Protein AF-A0AA38FGD0-F1 (afdb_monomer)

Secondary structure (DSSP, 8-state):
-------S---------S--------S-HHHHHHHHHHIIIIIHHHHHHS-----TTEEEEEEEEEETT---SS-------TT--EEEEEEEEE-TTT--STTHHHHHHHHHHGGGGGGS-GGG---S-HHHHHHHHHHHHHHHHH--

Organism: Taxus chinensis (NCBI:txid29808)

Mean predicted aligned error: 13.8 Å

Nearest PDB structures (foldseek):
  4lzk-assembly1_C  TM=4.973E-01  e=3.719E+00  Burkholderia cenocepacia J2315

pLDDT: mean 74.23, std 17.52, range [28.42, 95.19]

Sequence (148 aa):
ERCSGVDKSKETYAQMPCLHFFLEMSDDSHENEDIVDILVNVICPKLMETTAKGDDRIHSVTVAWIPLDSASWVPLQNDLHESADGEITIEAVVEKSEVKQCGDAWKIIHEACVPFMGSLNTNRCIPYSINEIYKYFGISAAYYLLLQ

Foldseek 3Di:
DDDDDDDPDDPDCPPDPPDDDDDDDDPDPVVRVVVVCCCVVPVVVVVVVDPPDADPQWPDKDKAK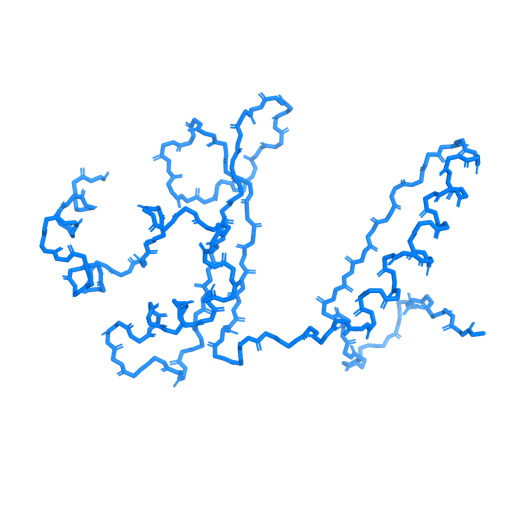AFPPPPDPDGDDDDPDPPGDTDIDIDTHTDPVQCPDQQSRVVSVVVRCVVPVVVDPPVPDDDPDLVNCCVPVNDVRSVVVVVD

Structure (mmCIF, N/CA/C/O backbone):
data_AF-A0AA38FGD0-F1
#
_entry.id   AF-A0AA38FGD0-F1
#
loop_
_atom_site.group_PDB
_atom_site.id
_atom_site.type_symbol
_atom_site.label_atom_id
_atom_site.label_alt_id
_atom_site.label_comp_id
_atom_site.label_asym_id
_atom_site.label_entity_id
_atom_site.label_seq_id
_atom_site.pdbx_PDB_ins_code
_atom_site.Cartn_x
_atom_site.Cartn_y
_atom_site.Cartn_z
_atom_site.occupancy
_atom_site.B_iso_or_equiv
_atom_site.auth_seq_id
_atom_site.auth_comp_id
_atom_site.auth_asym_id
_atom_site.auth_atom_id
_atom_site.pdbx_PDB_model_num
ATOM 1 N N . GLU A 1 1 ? -1.453 0.168 -37.642 1.00 32.75 1 GLU A N 1
ATOM 2 C CA . GLU A 1 1 ? -2.000 0.350 -36.280 1.00 32.75 1 GLU A CA 1
ATOM 3 C C . GLU A 1 1 ? -1.914 1.830 -35.918 1.00 32.75 1 GLU A C 1
ATOM 5 O O . GLU A 1 1 ? -0.994 2.493 -36.381 1.00 32.75 1 GLU A O 1
ATOM 10 N N . ARG A 1 2 ? -2.938 2.408 -35.277 1.00 28.42 2 ARG A N 1
ATOM 11 C CA . ARG A 1 2 ? -3.097 3.870 -35.143 1.00 28.42 2 ARG A CA 1
ATOM 12 C C . ARG A 1 2 ? -2.546 4.332 -33.789 1.00 28.42 2 ARG A C 1
ATOM 14 O O . ARG A 1 2 ? -3.203 4.127 -32.777 1.00 28.42 2 ARG A O 1
ATOM 21 N N . CYS A 1 3 ? -1.387 4.988 -33.786 1.00 29.78 3 CYS A N 1
ATOM 22 C CA . CYS A 1 3 ? -0.962 5.826 -32.664 1.00 29.78 3 CYS A CA 1
ATOM 23 C C . CYS A 1 3 ? -1.730 7.152 -32.731 1.00 29.78 3 CYS A C 1
ATOM 25 O O . CYS A 1 3 ? -1.652 7.865 -33.733 1.00 29.78 3 CYS A O 1
ATOM 27 N N . SER A 1 4 ? -2.498 7.475 -31.694 1.00 40.72 4 SER A N 1
ATOM 28 C CA . SER A 1 4 ? -3.169 8.770 -31.560 1.00 40.72 4 SER A CA 1
ATOM 29 C C . SER A 1 4 ? -2.363 9.681 -30.639 1.00 40.72 4 SER A C 1
ATOM 31 O O . SER A 1 4 ? -2.338 9.470 -29.429 1.00 40.72 4 SER A O 1
ATOM 33 N N . GLY A 1 5 ? -1.731 10.704 -31.220 1.00 37.44 5 GLY A N 1
ATOM 34 C CA . GLY A 1 5 ? -1.296 11.890 -30.486 1.00 37.44 5 GLY A CA 1
ATOM 35 C C . GLY A 1 5 ? -2.523 12.700 -30.067 1.00 37.44 5 GLY A C 1
ATOM 36 O O . GLY A 1 5 ? -3.428 12.917 -30.875 1.00 37.44 5 GLY A O 1
ATOM 37 N N . VAL A 1 6 ? -2.586 13.091 -28.796 1.00 40.66 6 VAL A N 1
ATOM 38 C CA . VAL A 1 6 ? -3.700 13.880 -28.258 1.00 40.66 6 VAL A CA 1
ATOM 39 C C . VAL A 1 6 ? -3.553 15.324 -28.732 1.00 40.66 6 VAL A C 1
ATOM 41 O O . VAL A 1 6 ? -2.662 16.049 -28.293 1.00 40.66 6 VAL A O 1
ATOM 44 N N . ASP A 1 7 ? -4.439 15.728 -29.641 1.00 35.47 7 ASP A N 1
ATOM 45 C CA . ASP A 1 7 ? -4.634 17.120 -30.032 1.00 35.47 7 ASP A CA 1
ATOM 46 C C . ASP A 1 7 ? -5.395 17.861 -28.920 1.00 35.47 7 ASP A C 1
ATOM 48 O O . ASP A 1 7 ? -6.386 17.362 -28.376 1.00 35.47 7 ASP A O 1
ATOM 52 N N . LYS A 1 8 ? -4.922 19.056 -28.556 1.00 45.25 8 LYS A N 1
ATOM 53 C CA . LYS A 1 8 ? -5.487 19.890 -27.487 1.00 45.25 8 LYS A CA 1
ATOM 54 C C . LYS A 1 8 ? -6.765 20.574 -27.970 1.00 45.25 8 LYS A C 1
ATOM 56 O O . LYS A 1 8 ? -6.796 21.790 -28.129 1.00 45.25 8 LYS A O 1
ATOM 61 N N . SER A 1 9 ? -7.845 19.831 -28.195 1.00 45.19 9 SER A N 1
ATOM 62 C CA . SER A 1 9 ? -9.178 20.437 -28.242 1.00 45.19 9 SER A CA 1
ATOM 63 C C . SER A 1 9 ? -10.305 19.428 -28.011 1.00 45.19 9 SER A C 1
ATOM 65 O O . SER A 1 9 ? -10.400 18.408 -28.683 1.00 45.19 9 SER A O 1
ATOM 67 N N . LYS A 1 10 ? -11.206 19.821 -27.098 1.00 36.06 10 LYS A N 1
ATOM 68 C CA . LYS A 1 10 ? -12.459 19.182 -26.650 1.00 36.06 10 LYS A CA 1
ATOM 69 C C . LYS A 1 10 ? -12.317 18.164 -25.518 1.00 36.06 10 LYS A C 1
ATOM 71 O O . LYS A 1 10 ? -12.074 16.982 -25.730 1.00 36.06 10 LYS A O 1
ATOM 76 N N . GLU A 1 11 ? -12.618 18.663 -24.319 1.00 47.88 11 GLU A N 1
ATOM 77 C CA . GLU A 1 11 ? -13.044 17.908 -23.141 1.00 47.88 11 GLU A CA 1
ATOM 78 C C . GLU A 1 11 ? -14.274 17.053 -23.478 1.00 47.88 11 GLU A C 1
ATOM 80 O O . GLU A 1 11 ? -15.429 17.429 -23.310 1.00 47.88 11 GLU A O 1
ATOM 85 N N . THR A 1 12 ? -14.015 15.878 -24.023 1.00 41.28 12 THR A N 1
ATOM 86 C CA . THR A 1 12 ? -14.825 14.696 -23.760 1.00 41.28 12 THR A CA 1
ATOM 87 C C . THR A 1 12 ? -13.972 13.896 -22.793 1.00 41.28 12 THR A C 1
ATOM 89 O O . THR A 1 12 ? -12.769 13.800 -23.029 1.00 41.28 12 THR A O 1
ATOM 92 N N . TYR A 1 13 ? -14.540 13.370 -21.706 1.00 46.28 13 TYR A N 1
ATOM 93 C CA . TYR A 1 13 ? -13.859 12.455 -20.782 1.00 46.28 13 TYR A CA 1
ATOM 94 C C . TYR A 1 13 ? -13.496 11.148 -21.516 1.00 46.28 13 TYR A C 1
ATOM 96 O O . TYR A 1 13 ? -14.042 10.082 -21.243 1.00 46.28 13 TYR A O 1
ATOM 104 N N . ALA A 1 14 ? -12.621 11.229 -22.516 1.00 47.88 14 ALA A N 1
ATOM 105 C CA . ALA A 1 14 ? -11.872 10.102 -23.010 1.00 47.88 14 ALA A CA 1
ATOM 106 C C . ALA A 1 14 ? -11.069 9.629 -21.805 1.00 47.88 14 ALA A C 1
ATOM 108 O O . ALA A 1 14 ? -10.320 10.416 -21.226 1.00 47.88 14 ALA A O 1
ATOM 109 N N . GLN A 1 15 ? -11.329 8.394 -21.376 1.00 53.03 15 GLN A N 1
ATOM 110 C CA . GLN A 1 15 ? -10.618 7.741 -20.285 1.00 53.03 15 GLN A CA 1
ATOM 111 C C . GLN A 1 15 ? -9.125 8.032 -20.440 1.00 53.03 15 GLN A C 1
ATOM 113 O O . GLN A 1 15 ? -8.496 7.535 -21.374 1.00 53.03 15 GLN A O 1
ATOM 118 N N . MET A 1 16 ? -8.573 8.879 -19.564 1.00 53.84 16 MET A N 1
ATOM 119 C CA . MET A 1 16 ? -7.125 9.002 -19.475 1.00 53.84 16 MET A CA 1
ATOM 120 C C . MET A 1 16 ? -6.601 7.600 -19.169 1.00 53.84 16 MET A C 1
ATOM 122 O O . MET A 1 16 ? -7.146 6.942 -18.274 1.00 53.84 16 MET A O 1
ATOM 126 N N . PRO A 1 17 ? -5.606 7.105 -19.919 1.00 59.31 17 PRO A N 1
ATOM 127 C CA . PRO A 1 17 ? -5.034 5.808 -19.620 1.00 59.31 17 PRO A CA 1
ATOM 128 C C . PRO A 1 17 ? -4.498 5.838 -18.186 1.00 59.31 17 PRO A C 1
ATOM 130 O O . PRO A 1 17 ? -3.907 6.826 -17.747 1.00 59.31 17 PRO A O 1
ATOM 133 N N . CYS A 1 18 ? -4.720 4.754 -17.443 1.00 58.78 18 CYS A N 1
ATOM 134 C CA . CYS A 1 18 ? -4.281 4.625 -16.052 1.00 58.78 18 CYS A CA 1
ATOM 135 C C . CYS A 1 18 ? -2.749 4.602 -15.903 1.00 58.78 18 CYS A C 1
ATOM 137 O O . CYS A 1 18 ? -2.244 4.593 -14.785 1.00 58.78 18 CYS A O 1
ATOM 139 N N . LEU A 1 19 ? -2.014 4.588 -17.019 1.00 63.00 19 LEU A N 1
ATOM 140 C CA . LEU A 1 19 ? -0.564 4.559 -17.059 1.00 63.00 19 LEU A CA 1
ATOM 141 C C . LEU A 1 19 ? -0.060 5.418 -18.221 1.00 63.00 19 LEU A C 1
ATOM 143 O O . LEU A 1 19 ? -0.519 5.272 -19.354 1.00 63.00 19 LEU A O 1
ATOM 147 N N . HIS A 1 20 ? 0.884 6.307 -17.926 1.00 67.56 20 HIS A N 1
ATOM 148 C CA . HIS A 1 20 ? 1.577 7.125 -18.914 1.00 67.56 20 HIS A CA 1
ATOM 149 C C . HIS A 1 20 ? 3.069 6.832 -18.808 1.00 67.56 20 HIS A C 1
ATOM 151 O O . HIS A 1 20 ? 3.637 6.904 -17.720 1.00 67.56 20 HIS A O 1
ATOM 157 N N . PHE A 1 21 ? 3.691 6.513 -19.937 1.00 68.06 21 PHE A N 1
ATOM 158 C CA . PHE A 1 21 ? 5.135 6.346 -20.031 1.00 68.06 21 PHE A CA 1
ATOM 159 C C . PHE A 1 21 ? 5.720 7.559 -20.732 1.00 68.06 21 PHE A C 1
ATOM 161 O O . PHE A 1 21 ? 5.211 7.989 -21.769 1.00 68.06 21 PHE A O 1
ATOM 168 N N . PHE A 1 22 ? 6.784 8.098 -20.155 1.00 70.25 22 PHE A N 1
ATOM 169 C CA . PHE A 1 22 ? 7.605 9.116 -20.782 1.00 70.25 22 PHE A CA 1
ATOM 170 C C . PHE A 1 22 ? 8.971 8.505 -21.067 1.00 70.25 22 PHE A C 1
ATOM 172 O O . PHE A 1 22 ? 9.535 7.830 -20.205 1.00 70.25 22 PHE A O 1
ATOM 179 N N . LEU A 1 23 ? 9.467 8.724 -22.280 1.00 67.06 23 LEU A N 1
ATOM 180 C CA . LEU A 1 23 ? 10.796 8.310 -22.690 1.00 67.06 23 LEU A CA 1
ATOM 181 C C . LEU A 1 23 ? 11.586 9.558 -23.065 1.00 67.06 23 LEU A C 1
ATOM 183 O O . LEU A 1 23 ? 11.177 10.312 -23.949 1.00 67.06 23 LEU A O 1
ATOM 187 N N . GLU A 1 24 ? 12.704 9.757 -22.381 1.00 69.56 24 GLU A N 1
ATOM 188 C CA . GLU A 1 24 ? 13.674 10.787 -22.716 1.00 69.56 24 GLU A CA 1
ATOM 189 C C . GLU A 1 24 ? 14.669 10.188 -23.712 1.00 69.56 24 GLU A C 1
ATOM 191 O O . GLU A 1 24 ? 15.374 9.232 -23.397 1.00 69.56 24 GLU A O 1
ATOM 196 N N . MET A 1 25 ? 14.645 10.695 -24.942 1.00 69.50 25 MET A N 1
ATOM 197 C CA . MET A 1 25 ? 15.509 10.228 -26.027 1.00 69.50 25 MET A CA 1
ATOM 198 C C . MET A 1 25 ? 16.827 11.001 -25.982 1.00 69.50 25 MET A C 1
ATOM 200 O O . MET A 1 25 ? 16.804 12.225 -25.828 1.00 69.50 25 MET A O 1
ATOM 204 N N . SER A 1 26 ? 17.960 10.313 -26.131 1.00 71.50 26 SER A N 1
ATOM 205 C CA . SER A 1 26 ? 19.259 10.974 -26.299 1.00 71.50 26 SER A CA 1
ATOM 206 C C . SER A 1 26 ? 19.390 11.507 -27.735 1.00 71.50 26 SER A C 1
ATOM 208 O O . SER A 1 26 ? 18.637 11.114 -28.624 1.00 71.50 26 SER A O 1
ATOM 210 N N . ASP A 1 27 ? 20.331 12.412 -28.009 1.00 72.19 27 ASP A N 1
ATOM 211 C CA . ASP A 1 27 ? 20.587 12.856 -29.394 1.00 72.19 27 ASP A CA 1
ATOM 212 C C . ASP A 1 27 ? 21.246 11.752 -30.255 1.00 72.19 27 ASP A C 1
ATOM 214 O O . ASP A 1 27 ? 21.357 11.900 -31.475 1.00 72.19 27 ASP A O 1
ATOM 218 N N . ASP A 1 28 ? 21.674 10.640 -29.642 1.00 70.25 28 ASP A N 1
ATOM 219 C CA . ASP A 1 28 ? 22.349 9.539 -30.324 1.00 70.25 28 ASP A CA 1
ATOM 220 C C . ASP A 1 28 ? 21.333 8.515 -30.858 1.00 70.25 28 ASP A C 1
ATOM 222 O O . ASP A 1 28 ? 20.645 7.805 -30.123 1.00 70.25 28 ASP A O 1
ATOM 226 N N . SER A 1 29 ? 21.202 8.451 -32.184 1.00 63.28 29 SER A N 1
ATOM 227 C CA . SER A 1 29 ? 20.106 7.727 -32.842 1.00 63.28 29 SER A CA 1
ATOM 228 C C . SER A 1 29 ? 20.112 6.212 -32.613 1.00 63.28 29 SER A C 1
ATOM 230 O O . SER A 1 29 ? 19.050 5.598 -32.665 1.00 63.28 29 SER A O 1
ATOM 232 N N . HIS A 1 30 ? 21.276 5.613 -32.339 1.00 63.44 30 HIS A N 1
ATOM 233 C CA . HIS A 1 30 ? 21.399 4.165 -32.153 1.00 63.44 30 HIS A CA 1
ATOM 234 C C . HIS A 1 30 ? 20.889 3.691 -30.786 1.00 63.44 30 HIS A C 1
ATOM 236 O O . HIS A 1 30 ? 20.229 2.660 -30.712 1.00 63.44 30 HIS A O 1
ATOM 242 N N . GLU A 1 31 ? 21.115 4.462 -29.718 1.00 63.75 31 GLU A N 1
ATOM 243 C CA . GLU A 1 31 ? 20.622 4.120 -28.375 1.00 63.75 31 GLU A CA 1
ATOM 244 C C . GLU A 1 31 ? 19.090 4.206 -28.303 1.00 63.75 31 GLU A C 1
ATOM 246 O O . GLU A 1 31 ? 18.430 3.409 -27.636 1.00 63.75 31 GLU A O 1
ATOM 251 N N . ASN A 1 32 ? 18.506 5.142 -29.051 1.00 69.12 32 ASN A N 1
ATOM 252 C CA . ASN A 1 32 ? 17.062 5.331 -29.113 1.00 69.12 32 ASN A CA 1
ATOM 253 C C . ASN A 1 32 ? 16.332 4.178 -29.816 1.00 69.12 32 ASN A C 1
ATOM 255 O O . ASN A 1 32 ? 15.222 3.828 -29.410 1.00 69.12 32 ASN A O 1
ATOM 259 N N . GLU A 1 33 ? 16.923 3.592 -30.863 1.00 73.75 33 GLU A N 1
ATOM 260 C CA . GLU A 1 33 ? 16.345 2.432 -31.555 1.00 73.75 33 GLU A CA 1
ATOM 261 C C . GLU A 1 33 ? 16.278 1.216 -30.622 1.00 73.75 33 GLU A C 1
ATOM 263 O O . GLU A 1 33 ? 15.227 0.579 -30.530 1.00 73.75 33 GLU A O 1
ATOM 268 N N . ASP A 1 34 ? 17.340 0.965 -29.851 1.00 79.19 34 ASP A N 1
ATOM 269 C CA . ASP A 1 34 ? 17.398 -0.132 -28.880 1.00 79.19 34 ASP A CA 1
ATOM 270 C C . ASP A 1 34 ? 16.363 0.038 -27.753 1.00 79.19 34 ASP A C 1
ATOM 272 O O . ASP A 1 34 ? 15.690 -0.920 -27.361 1.00 79.19 34 ASP A O 1
ATOM 276 N N . ILE A 1 35 ? 16.175 1.262 -27.243 1.00 81.00 35 ILE A N 1
ATOM 277 C CA . ILE A 1 35 ? 15.192 1.525 -26.180 1.00 81.00 35 ILE A CA 1
ATOM 278 C C . ILE A 1 35 ? 13.757 1.371 -26.696 1.00 81.00 35 ILE A C 1
ATOM 280 O O . ILE A 1 35 ? 12.908 0.800 -26.004 1.00 81.00 35 ILE A O 1
ATOM 284 N N . VAL A 1 36 ? 13.471 1.849 -27.910 1.00 82.75 36 VAL A N 1
ATOM 285 C CA . VAL A 1 36 ? 12.155 1.666 -28.536 1.00 82.75 36 VAL A CA 1
ATOM 286 C C . VAL A 1 36 ? 11.880 0.185 -28.780 1.00 82.75 36 VAL A C 1
ATOM 288 O O . VAL A 1 36 ? 10.765 -0.266 -28.514 1.00 82.75 36 VAL A O 1
ATOM 291 N N . ASP A 1 37 ? 12.878 -0.585 -29.217 1.00 84.38 37 ASP A N 1
ATOM 292 C CA . ASP A 1 37 ? 12.728 -2.022 -29.442 1.00 84.38 37 ASP A CA 1
ATOM 293 C C . ASP A 1 37 ? 12.413 -2.767 -28.136 1.00 84.38 37 ASP A C 1
ATOM 295 O O . ASP A 1 37 ? 11.462 -3.550 -28.076 1.00 84.38 37 ASP A O 1
ATOM 299 N N . ILE A 1 38 ? 13.107 -2.440 -27.040 1.00 83.81 38 ILE A N 1
ATOM 300 C CA . ILE A 1 38 ? 12.796 -2.9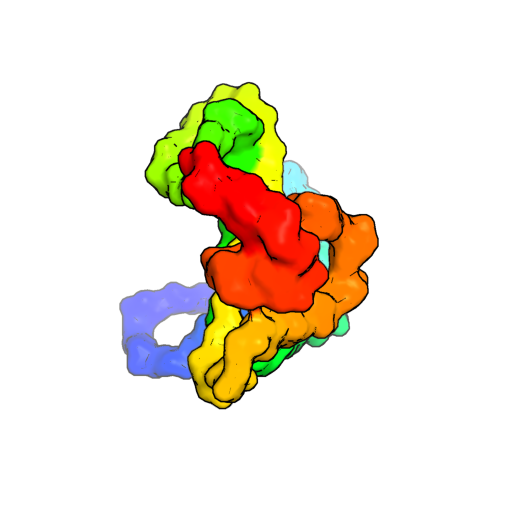63 -25.700 1.00 83.81 38 ILE A CA 1
ATOM 301 C C . ILE A 1 38 ? 11.374 -2.569 -25.276 1.00 83.81 38 ILE A C 1
ATOM 303 O O . ILE A 1 38 ? 10.616 -3.404 -24.771 1.00 83.81 38 ILE A O 1
ATOM 307 N N . LEU A 1 39 ? 10.978 -1.311 -25.487 1.00 82.44 39 LEU A N 1
ATOM 308 C CA . LEU A 1 39 ? 9.650 -0.836 -25.111 1.00 82.44 39 LEU A CA 1
ATOM 309 C C . LEU A 1 39 ? 8.558 -1.607 -25.866 1.00 82.44 39 LEU A C 1
ATOM 311 O O . LEU A 1 39 ? 7.610 -2.093 -25.253 1.00 82.44 39 LEU A O 1
ATOM 315 N N . VAL A 1 40 ? 8.705 -1.757 -27.183 1.00 86.06 40 VAL A N 1
ATOM 316 C CA . VAL A 1 40 ? 7.699 -2.366 -28.062 1.00 86.06 40 VAL A CA 1
ATOM 317 C C . VAL A 1 40 ? 7.665 -3.886 -27.933 1.00 86.06 40 VAL A C 1
ATOM 319 O O . VAL A 1 40 ? 6.575 -4.455 -27.894 1.00 86.06 40 VAL A O 1
ATOM 322 N N . ASN A 1 41 ? 8.820 -4.545 -27.843 1.00 86.88 41 ASN A N 1
ATOM 323 C CA . ASN A 1 41 ? 8.903 -6.005 -27.902 1.00 86.88 41 ASN A CA 1
ATOM 324 C C . ASN A 1 41 ? 8.941 -6.675 -26.527 1.00 86.88 41 ASN A C 1
ATOM 326 O O . ASN A 1 41 ? 8.612 -7.857 -26.421 1.00 86.88 41 ASN A O 1
ATOM 330 N N . VAL A 1 42 ? 9.319 -5.952 -25.469 1.00 85.19 42 VAL A N 1
ATOM 331 C CA . VAL A 1 42 ? 9.438 -6.517 -24.115 1.00 85.19 42 VAL A CA 1
ATOM 332 C C . VAL A 1 42 ? 8.408 -5.910 -23.169 1.00 85.19 42 VAL A C 1
ATOM 334 O O . VAL A 1 42 ? 7.636 -6.644 -22.549 1.00 85.19 42 VAL A O 1
ATOM 337 N N . ILE A 1 43 ? 8.361 -4.580 -23.066 1.00 82.31 43 ILE A N 1
ATOM 338 C CA . ILE A 1 43 ? 7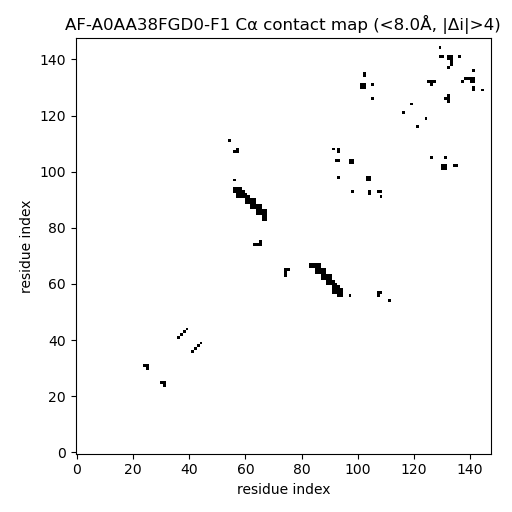.563 -3.892 -22.042 1.00 82.31 43 ILE A CA 1
ATOM 339 C C . ILE A 1 43 ? 6.075 -3.861 -22.421 1.00 82.31 43 ILE A C 1
ATOM 341 O O . ILE A 1 43 ? 5.239 -4.342 -21.656 1.00 82.31 43 ILE A O 1
ATOM 345 N N . CYS A 1 44 ? 5.724 -3.358 -23.607 1.00 82.75 44 CYS A N 1
ATOM 346 C CA . CYS A 1 44 ? 4.340 -3.241 -24.079 1.00 82.75 44 CYS A CA 1
ATOM 347 C C . CYS A 1 44 ? 3.571 -4.574 -24.053 1.00 82.75 44 CYS A C 1
ATOM 349 O O . CYS A 1 44 ? 2.465 -4.590 -23.512 1.00 82.75 44 CYS A O 1
ATOM 351 N N . PRO A 1 45 ? 4.110 -5.710 -24.541 1.00 85.12 45 PRO A N 1
ATOM 352 C CA . PRO A 1 45 ? 3.403 -6.986 -24.496 1.00 85.12 45 PRO A CA 1
ATOM 353 C C . PRO A 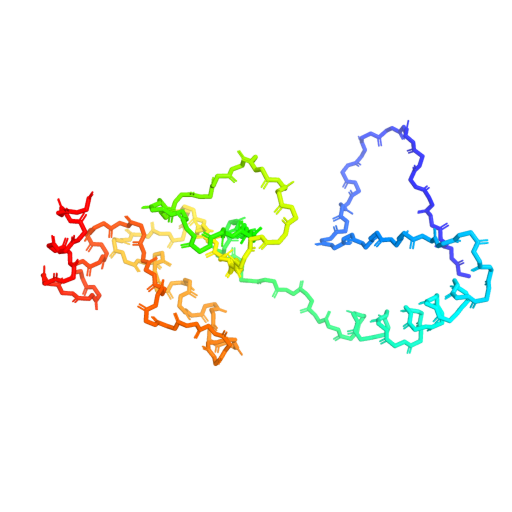1 45 ? 3.127 -7.425 -23.058 1.00 85.12 45 PRO A C 1
ATOM 355 O O . PRO A 1 45 ? 2.022 -7.864 -22.749 1.00 85.12 45 PRO A O 1
ATOM 358 N N . LYS A 1 46 ? 4.088 -7.219 -22.147 1.00 81.81 46 LYS A N 1
ATOM 359 C CA . LYS A 1 46 ? 3.907 -7.529 -20.724 1.00 81.81 46 LYS A CA 1
ATOM 360 C C . LYS A 1 46 ? 2.856 -6.648 -20.068 1.00 81.81 46 LYS A C 1
ATOM 362 O O . LYS A 1 46 ? 2.052 -7.154 -19.291 1.00 81.81 46 LYS A O 1
ATOM 367 N N . LEU A 1 47 ? 2.812 -5.363 -20.404 1.00 78.31 47 LEU A N 1
ATOM 368 C CA . LEU A 1 47 ? 1.770 -4.455 -19.925 1.00 78.31 47 LEU A CA 1
ATOM 369 C C . LEU A 1 47 ? 0.387 -4.843 -20.455 1.00 78.31 47 LEU A C 1
ATOM 371 O O . LEU A 1 47 ? -0.572 -4.807 -19.694 1.00 78.31 47 LEU A O 1
ATOM 375 N N . MET A 1 48 ? 0.285 -5.269 -21.717 1.00 78.06 48 MET A N 1
ATOM 376 C CA . MET A 1 48 ? -0.978 -5.715 -22.320 1.00 78.06 48 MET A CA 1
ATOM 377 C C . MET A 1 48 ? -1.480 -7.048 -21.747 1.00 78.06 48 MET A C 1
ATOM 379 O O . MET A 1 48 ? -2.687 -7.266 -21.670 1.00 78.06 48 MET A O 1
ATOM 383 N N . GLU A 1 49 ? -0.573 -7.933 -21.327 1.00 79.50 49 GLU A N 1
ATOM 384 C CA . GLU A 1 49 ? -0.899 -9.154 -20.573 1.00 79.50 49 GLU A CA 1
ATOM 385 C C . GLU A 1 49 ? -1.263 -8.857 -19.109 1.00 79.50 49 GLU A C 1
ATOM 387 O O . GLU A 1 49 ? -1.943 -9.650 -18.452 1.00 79.50 49 GLU A O 1
ATOM 392 N N . THR A 1 50 ? -0.814 -7.717 -18.582 1.00 70.88 50 THR A N 1
ATOM 393 C CA . THR A 1 50 ? -1.050 -7.332 -17.194 1.00 70.88 50 THR A CA 1
ATOM 394 C C . THR A 1 50 ? -2.440 -6.722 -17.064 1.00 70.88 50 THR A C 1
ATOM 396 O O . THR A 1 50 ? -2.728 -5.638 -17.565 1.00 70.88 50 THR A O 1
ATOM 399 N N . THR A 1 51 ? -3.321 -7.393 -16.323 1.00 63.16 51 THR A N 1
ATOM 400 C CA . THR A 1 51 ? -4.587 -6.776 -15.917 1.00 63.16 51 THR A CA 1
ATOM 401 C C . THR A 1 51 ? -4.291 -5.746 -14.831 1.00 63.16 51 THR A C 1
ATOM 403 O O . THR A 1 51 ? -4.161 -6.092 -13.659 1.00 63.16 51 THR A O 1
ATOM 406 N N . ALA A 1 52 ? -4.174 -4.475 -15.215 1.00 64.00 52 ALA A N 1
ATOM 407 C CA . ALA A 1 52 ? -4.064 -3.360 -14.281 1.00 64.00 52 ALA A CA 1
ATOM 408 C C . ALA A 1 52 ? -5.436 -3.075 -13.646 1.00 64.00 52 ALA A C 1
ATOM 410 O O . ALA A 1 52 ? -6.094 -2.087 -13.964 1.00 64.00 52 ALA A O 1
ATOM 411 N N . LYS A 1 53 ? -5.906 -3.977 -12.776 1.00 69.62 53 LYS A N 1
ATOM 412 C CA . LYS A 1 53 ? -7.055 -3.710 -11.911 1.00 69.62 53 LYS A CA 1
ATOM 413 C C . LYS A 1 53 ? -6.551 -3.516 -10.484 1.00 69.62 53 LYS A C 1
ATOM 415 O O . LYS A 1 53 ? -6.014 -4.445 -9.888 1.00 69.62 53 LYS A O 1
ATOM 420 N N . GLY A 1 54 ? -6.699 -2.297 -9.972 1.00 78.94 54 GLY A N 1
ATOM 421 C CA . GLY A 1 54 ? -6.469 -1.998 -8.561 1.00 78.94 54 GLY A CA 1
ATOM 422 C C . GLY A 1 54 ? -7.558 -2.598 -7.669 1.00 78.94 54 GLY A C 1
ATOM 423 O O . GLY A 1 54 ? -8.523 -3.196 -8.147 1.00 78.94 54 GLY A O 1
ATOM 424 N N . ASP A 1 55 ? -7.408 -2.427 -6.359 1.00 87.50 55 ASP A N 1
ATOM 425 C CA . ASP A 1 55 ? -8.495 -2.702 -5.423 1.00 87.50 55 ASP A CA 1
ATOM 426 C C . ASP A 1 55 ? -9.508 -1.552 -5.499 1.00 87.50 55 ASP A C 1
ATOM 428 O O . ASP A 1 55 ? -9.154 -0.403 -5.239 1.00 87.50 55 ASP A O 1
ATOM 432 N N . ASP A 1 56 ? -10.760 -1.854 -5.857 1.00 89.69 56 ASP A N 1
ATOM 433 C CA . ASP A 1 56 ? -11.826 -0.856 -6.046 1.00 89.69 56 ASP A CA 1
ATOM 434 C C . ASP A 1 56 ? -12.140 -0.075 -4.746 1.00 89.69 56 ASP A C 1
ATOM 436 O O . ASP A 1 56 ? -12.795 0.965 -4.786 1.00 89.69 56 ASP A O 1
ATOM 440 N N . ARG A 1 57 ? -11.669 -0.562 -3.587 1.00 94.00 57 ARG A N 1
ATOM 441 C CA . ARG A 1 57 ? -11.806 0.095 -2.280 1.00 94.00 57 ARG A CA 1
ATOM 442 C C . ARG A 1 57 ? -10.720 1.141 -2.022 1.00 94.00 57 ARG A C 1
ATOM 444 O O . ARG A 1 57 ? -10.829 1.893 -1.055 1.00 94.00 57 ARG A O 1
ATOM 451 N N . ILE A 1 58 ? -9.657 1.183 -2.826 1.00 92.50 58 ILE A N 1
ATOM 452 C CA . ILE A 1 58 ? -8.579 2.168 -2.698 1.00 92.50 58 ILE A CA 1
ATOM 453 C C . ILE A 1 58 ? -8.942 3.407 -3.515 1.00 92.50 58 ILE A C 1
ATOM 455 O O . ILE A 1 58 ? -9.134 3.339 -4.725 1.00 92.50 58 ILE A O 1
ATOM 459 N N . HIS A 1 59 ? -8.999 4.551 -2.841 1.00 92.06 59 HIS A N 1
ATOM 460 C CA . HIS A 1 59 ? -9.276 5.845 -3.451 1.00 92.06 59 HIS A CA 1
ATOM 461 C C . HIS A 1 59 ? -8.060 6.392 -4.205 1.00 92.06 59 HIS A C 1
ATOM 463 O O . HIS A 1 59 ? -8.172 6.844 -5.343 1.00 92.06 59 HIS A O 1
ATOM 469 N N . SER A 1 60 ? -6.887 6.364 -3.571 1.00 90.25 60 SER A N 1
ATOM 470 C CA . SER A 1 60 ? -5.647 6.853 -4.171 1.00 90.25 60 SER A CA 1
ATOM 471 C C . SER A 1 60 ? -4.418 6.172 -3.579 1.00 90.25 60 SER A C 1
ATOM 473 O O . SER A 1 60 ? -4.432 5.694 -2.443 1.00 90.25 60 SER A O 1
ATOM 475 N N . VAL A 1 61 ? -3.345 6.142 -4.368 1.00 89.94 61 VAL A N 1
ATOM 476 C CA . VAL A 1 61 ? -2.012 5.716 -3.940 1.00 89.94 61 VAL A CA 1
ATOM 477 C C . VAL A 1 61 ? -1.010 6.763 -4.405 1.00 89.94 61 VAL A C 1
ATOM 479 O O . VAL A 1 61 ? -0.948 7.080 -5.592 1.00 89.94 61 VAL A O 1
ATOM 482 N N . THR A 1 62 ? -0.222 7.279 -3.472 1.00 87.56 62 THR A N 1
ATOM 483 C CA . THR A 1 62 ? 0.874 8.210 -3.720 1.00 87.56 62 THR A CA 1
ATOM 484 C C . THR A 1 62 ? 2.187 7.474 -3.513 1.00 87.56 62 THR A C 1
ATOM 486 O O . THR A 1 62 ? 2.414 6.873 -2.464 1.00 87.56 62 THR A O 1
ATOM 489 N N . VAL A 1 63 ? 3.061 7.533 -4.513 1.00 87.12 63 VAL A N 1
ATOM 490 C CA . VAL A 1 63 ? 4.428 7.014 -4.427 1.00 87.12 63 VAL A CA 1
ATOM 491 C C . VAL A 1 63 ? 5.361 8.211 -4.298 1.00 87.12 63 VAL A C 1
ATOM 493 O O . VAL A 1 63 ? 5.385 9.069 -5.178 1.00 87.12 63 VAL A O 1
ATOM 496 N N . ALA A 1 64 ? 6.099 8.286 -3.194 1.00 82.44 64 ALA A N 1
ATOM 497 C CA . ALA A 1 64 ? 6.999 9.391 -2.891 1.00 82.44 64 ALA A CA 1
ATOM 498 C C . ALA A 1 64 ? 8.416 8.882 -2.616 1.00 82.44 64 ALA A C 1
ATOM 500 O O . ALA A 1 64 ? 8.601 7.839 -1.992 1.00 82.44 64 ALA A O 1
ATOM 501 N N . TRP A 1 65 ? 9.417 9.639 -3.060 1.00 82.06 65 TRP A N 1
ATOM 502 C CA . TRP A 1 65 ? 10.805 9.444 -2.653 1.00 82.06 65 TRP A CA 1
ATOM 503 C C . TRP A 1 65 ? 11.060 10.242 -1.374 1.00 82.06 65 TRP A C 1
ATOM 505 O O . TRP A 1 65 ? 10.897 11.462 -1.378 1.00 82.06 65 TRP A O 1
ATOM 515 N N . ILE A 1 66 ? 11.430 9.570 -0.283 1.00 77.94 66 ILE A N 1
ATOM 516 C CA . ILE A 1 66 ? 11.725 10.204 1.007 1.00 77.94 66 ILE A CA 1
ATOM 517 C C . ILE A 1 66 ? 13.228 10.069 1.293 1.00 77.94 66 ILE A C 1
ATOM 519 O O . ILE A 1 66 ? 13.710 8.942 1.420 1.00 77.94 66 ILE A O 1
ATOM 523 N N . PRO A 1 67 ? 13.987 11.175 1.405 1.00 77.31 67 PRO A N 1
ATOM 524 C CA . PRO A 1 67 ? 15.392 11.137 1.821 1.00 77.31 67 PRO A CA 1
ATOM 525 C C . PRO A 1 67 ? 15.549 10.540 3.230 1.00 77.31 67 PRO A C 1
ATOM 527 O O . PRO A 1 67 ? 14.758 10.866 4.117 1.00 77.31 67 PRO A O 1
ATOM 530 N N . LEU A 1 68 ? 16.582 9.718 3.465 1.00 65.06 68 LEU A N 1
ATOM 531 C CA . LEU A 1 68 ? 16.810 9.058 4.764 1.00 65.06 68 LEU A CA 1
ATOM 532 C C . LEU A 1 68 ? 17.004 10.045 5.933 1.00 65.06 68 LEU A C 1
ATOM 534 O O . LEU A 1 68 ? 16.676 9.708 7.069 1.00 65.06 68 LEU A O 1
ATOM 538 N N . ASP A 1 69 ? 17.489 11.258 5.659 1.00 57.66 69 ASP A N 1
ATOM 539 C CA . ASP A 1 69 ? 17.756 12.292 6.671 1.00 57.66 69 ASP A CA 1
ATOM 540 C C . ASP A 1 69 ? 16.522 13.148 7.030 1.00 57.66 69 ASP A C 1
ATOM 542 O O . ASP A 1 69 ? 16.607 14.061 7.858 1.00 57.66 69 ASP A O 1
ATOM 546 N N . SER A 1 70 ? 15.351 12.871 6.441 1.00 56.53 70 SER A N 1
ATOM 547 C CA . SER A 1 70 ? 14.109 13.547 6.821 1.00 56.53 70 SER A CA 1
ATOM 548 C C . SER A 1 70 ? 13.576 12.980 8.138 1.00 56.53 70 SER A C 1
ATOM 550 O O . SER A 1 70 ? 13.016 11.887 8.189 1.00 56.53 70 SER A O 1
ATOM 552 N N . ALA A 1 71 ? 13.688 13.752 9.220 1.00 52.34 71 ALA A N 1
ATOM 553 C CA . ALA A 1 71 ? 13.077 13.428 10.513 1.00 52.34 71 ALA A CA 1
ATOM 554 C C . ALA A 1 71 ? 11.530 13.461 10.496 1.00 52.34 71 ALA A C 1
ATOM 556 O O . ALA A 1 71 ? 10.903 13.193 11.522 1.00 52.34 71 ALA A O 1
ATOM 557 N N . SER A 1 72 ? 10.897 13.794 9.365 1.00 52.06 72 SER A N 1
ATOM 558 C CA . SER A 1 72 ? 9.444 13.793 9.213 1.00 52.06 72 SER A CA 1
ATOM 559 C C . SER A 1 72 ? 8.978 12.655 8.300 1.00 52.06 72 SER A C 1
ATOM 561 O O . SER A 1 72 ? 9.395 12.526 7.150 1.00 52.06 72 SER A O 1
ATOM 563 N N . TRP A 1 73 ? 8.020 11.869 8.800 1.00 51.31 73 TRP A N 1
ATOM 564 C CA . TRP A 1 73 ? 7.230 10.884 8.042 1.00 51.31 73 TRP A CA 1
ATOM 565 C C . TRP A 1 73 ? 6.233 11.538 7.064 1.00 51.31 73 TRP A C 1
ATOM 567 O O . TRP A 1 73 ? 5.269 10.914 6.630 1.00 51.31 73 TRP A O 1
ATOM 577 N N . VAL A 1 74 ? 6.433 12.820 6.752 1.00 48.00 74 VAL A N 1
ATOM 578 C CA . VAL A 1 74 ? 5.599 13.609 5.850 1.00 48.00 74 VAL A CA 1
ATOM 579 C C . VAL A 1 74 ? 6.420 13.841 4.587 1.00 48.00 74 VAL A C 1
ATOM 581 O O . VAL A 1 74 ? 7.514 14.397 4.703 1.00 48.00 74 VAL A O 1
ATOM 584 N N . PRO A 1 75 ? 5.933 13.445 3.398 1.00 43.81 75 PRO A N 1
ATOM 585 C CA . PRO A 1 75 ? 6.651 13.676 2.154 1.00 43.81 75 PRO A CA 1
ATOM 586 C C . PRO A 1 75 ? 6.938 15.174 1.992 1.00 43.81 75 PRO A C 1
ATOM 588 O O . PRO A 1 75 ? 6.012 15.972 1.822 1.00 43.81 75 PRO A O 1
ATOM 591 N N . LEU A 1 76 ? 8.210 15.577 2.056 1.00 44.41 76 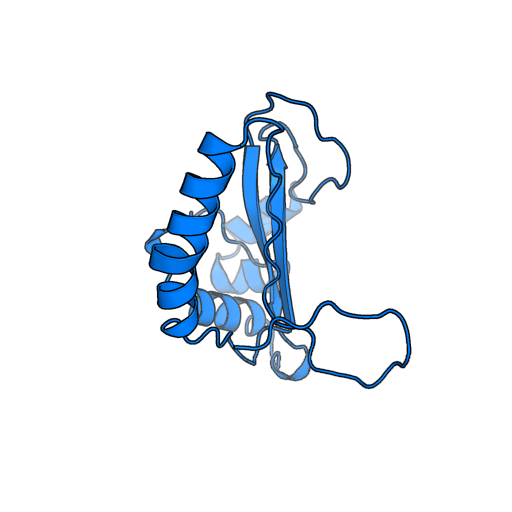LEU A N 1
ATOM 592 C CA . LEU A 1 76 ? 8.602 16.916 1.633 1.00 44.41 76 LEU A CA 1
ATOM 593 C C . LEU A 1 76 ? 8.533 16.958 0.104 1.00 44.41 76 LEU A C 1
ATOM 595 O O . LEU A 1 76 ? 9.385 16.416 -0.596 1.00 44.41 76 LEU A O 1
ATOM 599 N N . GLN A 1 77 ? 7.491 17.606 -0.417 1.00 43.94 77 GLN A N 1
ATOM 600 C CA . GLN A 1 77 ? 7.530 18.158 -1.765 1.00 43.94 77 GLN A CA 1
ATOM 601 C C . GLN A 1 77 ? 8.578 19.271 -1.767 1.00 43.94 77 GLN A C 1
ATOM 603 O O . GLN A 1 77 ? 8.429 20.237 -1.022 1.00 43.94 77 GLN A O 1
ATOM 608 N N . ASN A 1 78 ? 9.580 19.130 -2.633 1.00 43.16 78 ASN A N 1
ATOM 609 C CA . ASN A 1 78 ? 10.726 20.019 -2.852 1.00 43.16 78 ASN A CA 1
ATOM 610 C C . ASN A 1 78 ? 11.955 19.630 -2.024 1.00 43.16 78 ASN A C 1
ATOM 612 O O . ASN A 1 78 ? 12.127 20.061 -0.892 1.00 43.16 78 ASN A O 1
ATOM 616 N N . ASP A 1 79 ? 12.800 18.776 -2.598 1.00 44.69 79 ASP A N 1
ATOM 617 C CA . ASP A 1 79 ? 14.084 19.217 -3.152 1.00 44.69 79 ASP A CA 1
ATOM 618 C C . ASP A 1 79 ? 14.763 18.009 -3.817 1.00 44.69 79 ASP A C 1
ATOM 620 O O . ASP A 1 79 ? 15.222 17.079 -3.155 1.00 44.69 79 ASP A O 1
ATOM 624 N N . LEU A 1 80 ? 14.803 17.999 -5.157 1.00 46.06 80 LEU A N 1
ATOM 625 C CA . LEU A 1 80 ? 15.700 17.115 -5.903 1.00 46.06 80 LEU A CA 1
ATOM 626 C C . LEU A 1 80 ? 17.126 17.628 -5.681 1.00 46.06 80 LEU A C 1
ATOM 628 O O . LEU A 1 80 ? 17.634 18.424 -6.468 1.00 46.06 80 LEU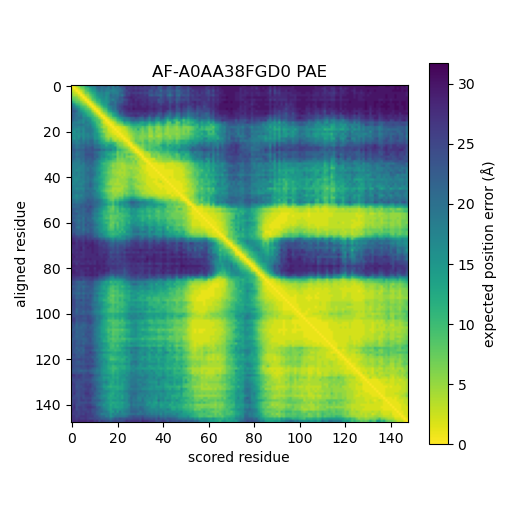 A O 1
ATOM 632 N N . HIS A 1 81 ? 17.761 17.206 -4.593 1.00 46.12 81 HIS A N 1
ATOM 633 C CA . HIS A 1 81 ? 19.205 17.309 -4.473 1.00 46.12 81 HIS A CA 1
ATOM 634 C C . HIS A 1 81 ? 19.812 15.948 -4.806 1.00 46.12 81 HIS A C 1
ATOM 636 O O . HIS A 1 81 ? 19.564 14.944 -4.135 1.00 46.12 81 HIS A O 1
ATOM 642 N N . GLU A 1 82 ? 20.577 15.926 -5.895 1.00 49.25 82 GLU A N 1
ATOM 643 C CA . GLU A 1 82 ? 21.367 14.787 -6.343 1.00 49.25 82 GLU A CA 1
ATOM 644 C C . GLU A 1 82 ? 22.199 14.247 -5.166 1.00 49.25 82 GLU A C 1
ATOM 646 O O . GLU A 1 82 ? 22.839 15.019 -4.447 1.00 49.25 82 GLU A O 1
ATOM 651 N N . SER A 1 83 ? 22.188 12.920 -4.988 1.00 53.50 83 SER A N 1
ATOM 652 C CA . SER A 1 83 ? 22.978 12.112 -4.033 1.00 53.50 83 SER A CA 1
ATOM 653 C C . SER A 1 83 ? 22.494 11.926 -2.585 1.00 53.50 83 SER A C 1
ATOM 655 O O . SER A 1 83 ? 23.253 11.387 -1.782 1.00 53.50 83 SER A O 1
ATOM 657 N N . ALA A 1 84 ? 21.251 12.264 -2.229 1.00 56.56 84 ALA A N 1
ATOM 658 C CA . ALA A 1 84 ? 20.715 11.825 -0.936 1.00 56.56 84 ALA A CA 1
ATOM 659 C C . ALA A 1 84 ? 20.194 10.377 -1.025 1.00 56.56 84 ALA A C 1
ATOM 661 O O . ALA A 1 84 ? 19.239 10.111 -1.761 1.00 56.56 84 ALA A O 1
ATOM 662 N N . ASP A 1 85 ? 20.801 9.455 -0.268 1.00 70.12 85 ASP A N 1
ATOM 663 C CA . ASP A 1 85 ? 20.219 8.133 -0.007 1.00 70.12 85 ASP A CA 1
ATOM 664 C C . ASP A 1 85 ? 18.762 8.331 0.448 1.00 70.12 85 ASP A C 1
ATOM 666 O O . ASP A 1 85 ? 18.465 9.112 1.358 1.00 70.12 85 ASP A O 1
ATOM 670 N N . GLY A 1 86 ? 17.833 7.668 -0.234 1.00 74.31 86 GLY A N 1
ATOM 671 C CA . GLY A 1 86 ? 16.398 7.835 -0.039 1.00 74.31 86 GLY A CA 1
ATOM 672 C C . GLY A 1 86 ? 15.657 6.521 -0.221 1.00 74.31 86 GLY A C 1
ATOM 673 O O . GLY A 1 86 ? 16.210 5.529 -0.698 1.00 74.31 86 GLY A O 1
ATOM 674 N N . GLU A 1 87 ? 14.396 6.506 0.182 1.00 81.75 87 GLU A N 1
ATOM 675 C CA . GLU A 1 87 ? 13.543 5.330 0.118 1.00 81.75 87 GLU A CA 1
ATOM 676 C C . GLU A 1 87 ? 12.193 5.668 -0.502 1.00 81.75 87 GLU A C 1
ATOM 678 O O . GLU A 1 87 ? 11.599 6.720 -0.252 1.00 81.75 87 GLU A O 1
ATOM 683 N N . ILE A 1 88 ? 11.686 4.737 -1.306 1.00 84.75 88 ILE A N 1
ATOM 684 C CA . ILE A 1 88 ? 10.342 4.829 -1.861 1.00 84.75 88 ILE A CA 1
ATOM 685 C C . ILE A 1 88 ? 9.340 4.514 -0.755 1.00 84.75 88 ILE A C 1
ATOM 687 O O . ILE A 1 88 ? 9.340 3.424 -0.186 1.00 84.75 88 ILE A O 1
ATOM 691 N N . THR A 1 89 ? 8.449 5.460 -0.492 1.00 87.19 89 THR A N 1
ATOM 692 C CA . THR A 1 89 ? 7.326 5.303 0.429 1.00 87.19 89 THR A CA 1
ATOM 693 C C . THR A 1 89 ? 6.017 5.338 -0.342 1.00 87.19 89 THR A C 1
ATOM 695 O O . THR A 1 89 ? 5.861 6.082 -1.313 1.00 87.19 89 THR A O 1
ATOM 698 N N . ILE A 1 90 ? 5.074 4.511 0.100 1.00 89.25 90 ILE A N 1
ATOM 699 C CA . ILE A 1 90 ? 3.741 4.406 -0.479 1.00 89.25 90 ILE A CA 1
ATOM 700 C C . ILE A 1 90 ? 2.738 4.877 0.567 1.00 89.25 90 ILE A C 1
ATOM 702 O O . ILE A 1 90 ? 2.644 4.298 1.648 1.00 89.25 90 ILE A O 1
ATOM 706 N N . GLU A 1 91 ? 1.971 5.903 0.226 1.00 90.50 91 GLU A N 1
ATOM 707 C CA . GLU A 1 91 ? 0.811 6.347 0.990 1.00 90.50 91 GLU A CA 1
ATOM 708 C C . GLU A 1 91 ? -0.448 5.922 0.237 1.00 90.50 91 GLU A C 1
ATOM 710 O O . GLU A 1 91 ? -0.589 6.201 -0.951 1.00 90.50 91 GLU A O 1
ATOM 715 N N . ALA A 1 92 ? -1.365 5.230 0.909 1.00 91.56 92 ALA A N 1
ATOM 716 C CA . ALA A 1 92 ? -2.601 4.759 0.299 1.00 91.56 92 ALA A CA 1
ATOM 717 C C . ALA A 1 92 ? -3.811 5.238 1.100 1.00 91.56 92 ALA A C 1
ATOM 719 O O . ALA A 1 92 ? -3.852 5.121 2.326 1.00 91.56 92 ALA A O 1
ATOM 720 N N . VAL A 1 93 ? -4.813 5.748 0.388 1.00 92.75 93 VAL A N 1
ATOM 721 C CA . VAL A 1 93 ? -6.065 6.243 0.956 1.00 92.75 93 VAL A CA 1
ATOM 722 C C . VAL A 1 93 ? -7.190 5.310 0.536 1.00 92.75 93 VAL A C 1
ATOM 724 O O . VAL A 1 93 ? -7.363 5.013 -0.644 1.00 92.75 93 VAL A O 1
ATOM 727 N N . VAL A 1 94 ? -7.969 4.849 1.511 1.00 94.31 94 VAL A N 1
ATOM 728 C CA . VAL A 1 94 ? -9.147 4.002 1.286 1.00 94.31 94 VAL A CA 1
ATOM 729 C C . VAL A 1 94 ? -10.371 4.875 1.032 1.00 94.31 94 VAL A C 1
ATOM 731 O O . VAL A 1 94 ? -10.528 5.935 1.639 1.00 94.31 94 VAL A O 1
ATOM 734 N N . GLU A 1 95 ? -11.249 4.420 0.143 1.00 95.19 95 GLU A N 1
ATOM 735 C CA . GLU A 1 95 ? -12.503 5.089 -0.175 1.00 95.19 95 GLU A CA 1
ATOM 736 C C . GLU A 1 95 ? -13.372 5.236 1.078 1.00 95.19 95 GLU A C 1
ATOM 738 O O . GLU A 1 95 ? -13.600 4.289 1.836 1.00 95.19 95 GLU A O 1
ATOM 743 N N . LYS A 1 96 ? -13.896 6.443 1.304 1.00 93.12 96 LYS A N 1
ATOM 744 C CA . LYS A 1 96 ? -14.593 6.769 2.555 1.00 93.12 96 LYS A CA 1
ATOM 745 C C . LYS A 1 96 ? -15.841 5.909 2.754 1.00 93.12 96 LYS A C 1
ATOM 747 O O . LYS A 1 96 ? -16.209 5.623 3.890 1.00 93.12 96 LYS A O 1
ATOM 752 N N . SER A 1 97 ? -16.492 5.510 1.661 1.00 95.19 97 SER A N 1
ATOM 753 C CA . SER A 1 97 ? -17.687 4.658 1.697 1.00 95.19 97 SER A CA 1
ATOM 754 C C . SER A 1 97 ? -17.413 3.218 2.162 1.00 95.19 97 SER A C 1
ATOM 756 O O . SER A 1 97 ? -18.323 2.561 2.672 1.00 95.19 97 SER A O 1
ATOM 758 N N . GLU A 1 98 ? -16.162 2.759 2.072 1.00 94.94 98 GLU A N 1
ATOM 759 C CA . GLU A 1 98 ? -15.741 1.411 2.465 1.00 94.94 98 GLU A CA 1
ATOM 760 C C . GLU A 1 98 ? -15.358 1.319 3.953 1.00 94.94 98 GLU A C 1
ATOM 762 O O . GLU A 1 98 ? -15.383 0.237 4.543 1.00 94.94 98 GLU A O 1
ATOM 767 N N . VAL A 1 99 ? -15.062 2.454 4.597 1.00 92.38 99 VAL A N 1
ATOM 768 C CA . VAL A 1 99 ? -14.664 2.528 6.012 1.00 92.38 99 VAL A CA 1
ATOM 769 C C . VAL A 1 99 ? -15.900 2.675 6.905 1.00 92.38 99 VAL A C 1
ATOM 771 O O . VAL A 1 99 ? -16.472 3.758 7.030 1.00 92.38 99 VAL A O 1
ATOM 774 N N . LYS A 1 100 ? -16.317 1.590 7.570 1.00 92.69 100 LYS A N 1
ATOM 775 C CA . LYS A 1 100 ? -17.525 1.562 8.424 1.00 92.69 100 LYS A CA 1
ATOM 776 C C . LYS A 1 100 ? -17.195 1.698 9.904 1.00 92.69 100 LYS A C 1
ATOM 778 O O . LYS A 1 100 ? -17.994 2.219 10.680 1.00 92.69 100 LYS A O 1
ATOM 783 N N . GLN A 1 101 ? -16.022 1.226 10.299 1.00 88.88 101 GLN A N 1
ATOM 784 C CA . GLN A 1 101 ? -15.517 1.282 11.663 1.00 88.88 101 GLN A CA 1
ATOM 785 C C . GLN A 1 101 ? -14.008 1.547 11.674 1.00 88.88 101 GLN A C 1
ATOM 787 O O . GLN A 1 101 ? -13.296 1.337 10.693 1.00 88.88 101 GLN A O 1
ATOM 792 N N . CYS A 1 102 ? -13.505 1.977 12.832 1.00 85.06 102 CYS A N 1
ATOM 793 C CA . CYS A 1 102 ? -12.074 2.177 13.025 1.00 85.06 102 CYS A CA 1
ATOM 794 C C . CYS A 1 102 ? -11.309 0.867 12.787 1.00 85.06 102 CYS A C 1
ATOM 796 O O . CYS A 1 102 ? -11.584 -0.138 13.461 1.00 85.06 102 CYS A O 1
ATOM 798 N N . GLY A 1 103 ? -10.325 0.917 11.889 1.00 86.19 103 GLY A N 1
ATOM 799 C CA . GLY A 1 103 ? -9.490 -0.212 11.506 1.00 86.19 103 GLY A CA 1
ATOM 800 C C . GLY A 1 103 ? -9.793 -0.800 10.134 1.00 86.19 103 GLY A C 1
ATOM 801 O O . GLY A 1 103 ? -8.947 -1.504 9.589 1.00 86.19 103 GLY A O 1
ATOM 802 N N . ASP A 1 104 ? -10.958 -0.502 9.554 1.00 90.75 104 ASP A N 1
ATOM 803 C CA . ASP A 1 104 ? -11.310 -1.028 8.233 1.00 90.75 104 ASP A CA 1
ATOM 804 C C . ASP A 1 104 ? -10.336 -0.536 7.160 1.00 90.75 104 ASP A C 1
ATOM 806 O O . ASP A 1 104 ? -9.929 -1.328 6.315 1.00 90.75 104 ASP A O 1
ATOM 810 N N . ALA A 1 105 ? -9.900 0.727 7.235 1.00 91.94 105 ALA A N 1
ATOM 811 C CA . ALA A 1 105 ? -8.932 1.284 6.294 1.00 91.94 105 ALA A CA 1
ATOM 812 C C . ALA A 1 105 ? -7.621 0.483 6.309 1.00 91.94 105 ALA A C 1
ATOM 814 O O . ALA A 1 105 ? -7.183 -0.015 5.275 1.00 91.94 105 ALA A O 1
ATOM 815 N N . TRP A 1 106 ? -7.044 0.267 7.496 1.00 91.62 106 TRP A N 1
ATOM 816 C CA . TRP A 1 106 ? -5.825 -0.528 7.647 1.00 91.62 106 TRP A CA 1
ATOM 817 C C . TRP A 1 106 ? -5.989 -1.966 7.146 1.00 91.62 106 TRP A C 1
ATOM 819 O O . TRP A 1 106 ? -5.120 -2.495 6.453 1.00 91.62 106 TRP A O 1
ATOM 829 N N . LYS A 1 107 ? -7.126 -2.597 7.457 1.00 91.31 107 LYS A N 1
ATOM 830 C CA . LYS A 1 107 ? -7.434 -3.953 6.999 1.00 91.31 107 LYS A CA 1
ATOM 831 C C . LYS A 1 107 ? -7.521 -4.034 5.473 1.00 91.31 107 LYS A C 1
ATOM 833 O O . LYS A 1 107 ? -6.953 -4.954 4.894 1.00 91.31 107 LYS A O 1
ATOM 838 N N . ILE A 1 108 ? -8.206 -3.084 4.837 1.00 93.88 108 ILE A N 1
ATOM 839 C CA . ILE A 1 108 ? -8.357 -3.018 3.378 1.00 93.88 108 ILE A CA 1
ATOM 840 C C . ILE A 1 108 ? -6.992 -2.845 2.710 1.00 93.88 108 ILE A C 1
ATOM 842 O O . ILE A 1 108 ? -6.680 -3.599 1.792 1.00 93.88 108 ILE A O 1
ATOM 846 N N . ILE A 1 109 ? -6.154 -1.926 3.203 1.00 92.38 109 ILE A N 1
ATOM 847 C CA . ILE A 1 109 ? -4.789 -1.748 2.685 1.00 92.38 109 ILE A CA 1
ATOM 848 C C . ILE A 1 109 ? -3.975 -3.029 2.847 1.00 92.38 109 ILE A C 1
ATOM 850 O O . ILE A 1 109 ? -3.355 -3.486 1.893 1.00 92.38 109 ILE A O 1
ATOM 854 N N . HIS A 1 110 ? -4.014 -3.659 4.020 1.00 90.38 110 HIS A N 1
ATOM 855 C CA . HIS A 1 110 ? -3.287 -4.903 4.247 1.00 90.38 110 HIS A CA 1
ATOM 856 C C . HIS A 1 110 ? -3.743 -6.023 3.295 1.00 90.38 110 HIS A C 1
ATOM 858 O O . HIS A 1 110 ? -2.905 -6.744 2.761 1.00 90.38 110 HIS A O 1
ATOM 864 N N . GLU A 1 111 ? -5.052 -6.175 3.066 1.00 91.38 111 GLU A N 1
ATOM 865 C CA . GLU A 1 111 ? -5.615 -7.137 2.106 1.00 91.38 111 GLU A CA 1
ATOM 866 C C . GLU A 1 111 ? -5.178 -6.841 0.665 1.00 91.38 111 GLU A C 1
ATOM 868 O O . GLU A 1 111 ? -4.755 -7.755 -0.042 1.00 91.38 111 GLU A O 1
ATOM 873 N N . ALA A 1 112 ? -5.233 -5.575 0.247 1.00 90.31 112 ALA A N 1
ATOM 874 C CA . ALA A 1 112 ? -4.814 -5.148 -1.085 1.00 90.31 112 ALA A CA 1
ATOM 875 C C . ALA A 1 112 ? -3.307 -5.345 -1.314 1.00 90.31 112 ALA A C 1
ATOM 877 O O . ALA A 1 112 ? -2.882 -5.645 -2.430 1.00 90.31 112 ALA A O 1
ATOM 878 N N . CYS A 1 113 ? -2.502 -5.228 -0.254 1.00 89.44 113 CYS A N 1
ATOM 879 C CA . CYS A 1 113 ? -1.054 -5.376 -0.320 1.00 89.44 113 CYS A CA 1
ATOM 880 C C . CYS A 1 113 ? -0.560 -6.825 -0.305 1.00 89.44 113 CYS A C 1
ATOM 882 O O . CYS A 1 113 ? 0.598 -7.050 -0.656 1.00 89.44 113 CYS A O 1
ATOM 884 N N . VAL A 1 114 ? -1.398 -7.818 0.041 1.00 88.81 114 VAL A N 1
ATOM 885 C CA . VAL A 1 114 ? -1.010 -9.247 0.134 1.00 88.81 114 VAL A CA 1
ATOM 886 C C . VAL A 1 114 ? -0.130 -9.729 -1.032 1.00 88.81 114 VAL A C 1
ATOM 888 O O . VAL A 1 114 ? 0.887 -10.367 -0.748 1.00 88.81 114 VAL A O 1
ATOM 891 N N . PRO A 1 115 ? -0.430 -9.421 -2.313 1.00 86.00 115 PRO A N 1
ATOM 892 C CA . PRO A 1 115 ? 0.370 -9.904 -3.441 1.00 86.00 115 PRO A CA 1
ATOM 893 C C . PRO A 1 115 ? 1.823 -9.408 -3.454 1.00 86.00 115 PRO A C 1
ATOM 895 O O . PRO A 1 115 ? 2.683 -10.071 -4.026 1.00 86.00 115 PRO A O 1
ATOM 898 N N . PHE A 1 116 ? 2.107 -8.264 -2.829 1.00 83.75 116 PHE A N 1
ATOM 899 C CA . PHE A 1 116 ? 3.425 -7.625 -2.817 1.00 83.75 116 PHE A CA 1
ATOM 900 C C . PHE A 1 116 ? 3.977 -7.399 -1.403 1.00 83.75 116 PHE A C 1
ATOM 902 O O . PHE A 1 116 ? 5.009 -6.750 -1.244 1.00 83.75 116 PHE A O 1
ATOM 909 N N . MET A 1 117 ? 3.365 -7.997 -0.372 1.00 84.50 117 MET A N 1
ATOM 910 C CA . MET A 1 117 ? 3.845 -7.907 1.015 1.00 84.50 117 MET A CA 1
ATOM 911 C C . MET A 1 117 ? 5.303 -8.349 1.175 1.00 84.50 117 MET A C 1
ATOM 913 O O . MET A 1 117 ? 6.008 -7.802 2.013 1.00 84.50 117 MET A O 1
ATOM 917 N N . GLY A 1 118 ? 5.777 -9.301 0.361 1.00 86.12 118 GLY A N 1
ATOM 918 C CA . GLY A 1 118 ? 7.178 -9.741 0.377 1.00 86.12 118 GLY A CA 1
ATOM 919 C C . GLY A 1 118 ? 8.183 -8.673 -0.076 1.00 86.12 118 GLY A C 1
ATOM 920 O O . GLY A 1 118 ? 9.368 -8.795 0.218 1.00 86.12 118 GLY A O 1
ATOM 921 N N . SER A 1 119 ? 7.719 -7.634 -0.771 1.00 85.44 119 SER A N 1
ATOM 922 C CA . SER A 1 119 ? 8.526 -6.494 -1.218 1.00 85.44 119 SER A CA 1
ATOM 923 C C . SER A 1 119 ? 8.437 -5.295 -0.271 1.00 85.44 119 SER A C 1
ATOM 925 O O . SER A 1 119 ? 9.219 -4.359 -0.407 1.00 85.44 119 SER A O 1
ATOM 927 N N . LEU A 1 120 ? 7.495 -5.305 0.679 1.00 86.06 120 LEU A N 1
ATOM 928 C CA . LEU A 1 120 ? 7.301 -4.226 1.642 1.00 86.06 120 LEU A CA 1
ATOM 929 C C . LEU A 1 120 ? 8.078 -4.500 2.929 1.00 86.06 120 LEU A C 1
ATOM 931 O O . LEU A 1 120 ? 8.090 -5.616 3.450 1.00 86.06 120 LEU A O 1
ATOM 935 N N . ASN A 1 121 ? 8.658 -3.452 3.513 1.00 85.75 121 ASN A N 1
ATOM 936 C CA . ASN A 1 121 ? 9.154 -3.525 4.882 1.00 85.75 121 ASN A CA 1
ATOM 937 C C . ASN A 1 121 ? 7.976 -3.416 5.860 1.00 85.75 121 ASN A C 1
ATOM 939 O O . ASN A 1 121 ? 7.623 -2.330 6.318 1.00 85.75 121 ASN A O 1
ATOM 943 N N . THR A 1 122 ? 7.373 -4.556 6.197 1.00 83.31 122 THR A N 1
ATOM 944 C CA . THR A 1 122 ? 6.165 -4.636 7.037 1.00 83.31 122 THR A CA 1
ATOM 945 C C . THR A 1 122 ? 6.334 -4.015 8.422 1.00 83.31 122 THR A C 1
ATOM 947 O O . THR A 1 122 ? 5.350 -3.593 9.020 1.00 83.31 122 THR A O 1
ATOM 950 N N . ASN A 1 123 ? 7.568 -3.920 8.929 1.00 81.44 123 ASN A N 1
ATOM 951 C CA . ASN A 1 123 ? 7.866 -3.285 10.218 1.00 81.44 123 ASN A CA 1
ATOM 952 C C . ASN A 1 123 ? 7.716 -1.758 10.178 1.00 81.44 123 ASN A C 1
ATOM 954 O O . ASN A 1 123 ? 7.707 -1.118 11.226 1.00 81.44 123 ASN A O 1
ATOM 958 N N . ARG A 1 124 ? 7.637 -1.175 8.978 1.00 81.88 124 ARG A N 1
ATOM 959 C CA . ARG A 1 124 ? 7.516 0.268 8.745 1.00 81.88 124 ARG A CA 1
ATOM 960 C C . ARG A 1 124 ? 6.186 0.659 8.111 1.00 81.88 124 ARG A C 1
ATOM 962 O O . ARG A 1 124 ? 5.945 1.839 7.885 1.00 81.88 124 ARG A O 1
ATOM 969 N N . CYS A 1 125 ? 5.312 -0.308 7.847 1.00 87.62 125 CYS A N 1
ATOM 970 C CA . CYS A 1 125 ? 3.954 -0.043 7.400 1.00 87.62 125 CYS A CA 1
ATOM 971 C C . CYS A 1 125 ? 3.091 0.298 8.622 1.00 87.62 125 CYS A C 1
ATOM 973 O O . CYS A 1 125 ? 2.904 -0.552 9.495 1.00 87.62 125 CYS A O 1
ATOM 975 N N . ILE A 1 126 ? 2.534 1.512 8.672 1.00 88.38 126 ILE A N 1
ATOM 976 C CA . ILE A 1 126 ? 1.680 1.962 9.782 1.00 88.38 126 ILE A CA 1
ATOM 977 C C . ILE A 1 126 ? 0.402 2.640 9.262 1.00 88.38 126 ILE A C 1
ATOM 979 O O . ILE A 1 126 ? 0.449 3.306 8.226 1.00 88.38 126 ILE A O 1
ATOM 983 N N . PRO A 1 127 ? -0.736 2.527 9.969 1.00 90.19 127 P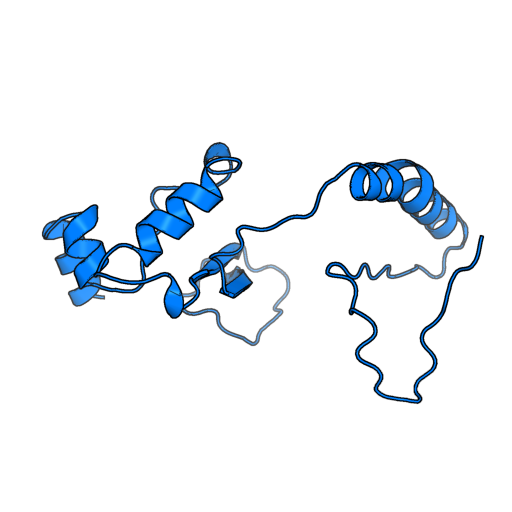RO A N 1
ATOM 984 C CA . PRO A 1 127 ? -1.895 3.373 9.720 1.00 90.19 127 PRO A CA 1
ATOM 985 C C . PRO A 1 127 ? -1.693 4.773 10.315 1.00 90.19 127 PRO A C 1
ATOM 987 O O . PRO A 1 127 ? -1.042 4.928 11.344 1.00 90.19 127 PRO A O 1
ATOM 990 N N . TYR A 1 128 ? -2.328 5.787 9.723 1.00 84.06 128 TYR A N 1
ATOM 991 C CA . TYR A 1 128 ? -2.271 7.173 10.219 1.00 84.06 128 TYR A CA 1
ATOM 992 C C . TYR A 1 128 ? -3.071 7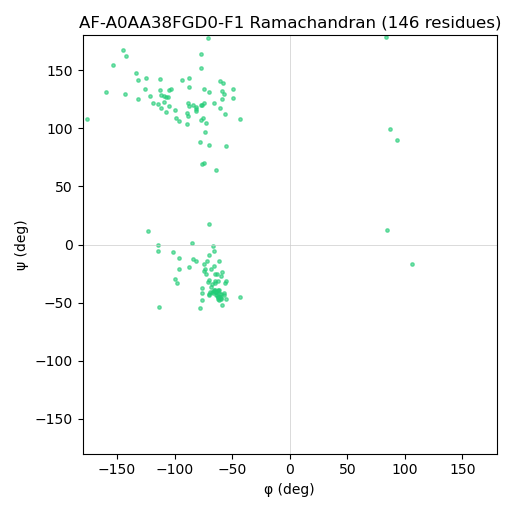.401 11.510 1.00 84.06 128 TYR A C 1
ATOM 994 O O . TYR A 1 128 ? -2.796 8.326 12.272 1.00 84.06 128 TYR A O 1
ATOM 1002 N N . SER A 1 129 ? -4.099 6.593 11.768 1.00 83.81 129 SER A N 1
ATOM 1003 C CA . SER A 1 129 ? -4.969 6.781 12.928 1.00 83.81 129 SER A CA 1
ATOM 1004 C C . SER A 1 129 ? -4.368 6.143 14.175 1.00 83.81 129 SER A C 1
ATOM 1006 O O . SER A 1 129 ? -4.229 4.923 14.251 1.00 83.81 129 SER A O 1
ATOM 1008 N N . ILE A 1 130 ? -4.119 6.943 15.217 1.00 85.00 130 ILE A N 1
ATOM 1009 C CA . ILE A 1 130 ? -3.652 6.427 16.513 1.00 85.00 130 ILE A CA 1
ATOM 1010 C C . ILE A 1 130 ? -4.589 5.365 17.101 1.00 85.00 130 ILE A C 1
ATOM 1012 O O . ILE A 1 130 ? -4.141 4.415 17.740 1.00 85.00 130 ILE A O 1
ATOM 1016 N N . ASN A 1 131 ? -5.896 5.490 16.855 1.00 84.19 131 ASN A N 1
ATOM 1017 C CA . ASN A 1 131 ? -6.869 4.518 17.334 1.00 84.19 131 ASN A CA 1
ATOM 1018 C C . ASN A 1 131 ? -6.754 3.189 16.572 1.00 84.19 131 ASN A C 1
ATOM 1020 O O . ASN A 1 131 ? -6.962 2.128 17.154 1.00 84.19 131 ASN A O 1
ATOM 1024 N N . GLU A 1 132 ? -6.382 3.231 15.290 1.00 84.50 132 GLU A N 1
ATOM 1025 C CA . GLU A 1 132 ? -6.052 2.031 14.516 1.00 84.50 132 GLU A CA 1
ATOM 1026 C C . GLU A 1 132 ? -4.738 1.425 14.998 1.00 84.50 132 GLU A C 1
ATOM 1028 O O . GLU A 1 132 ? -4.673 0.221 15.230 1.00 84.50 132 GLU A O 1
ATOM 1033 N N . ILE A 1 133 ? -3.728 2.251 15.263 1.00 86.44 133 ILE A N 1
ATOM 1034 C CA . ILE A 1 133 ? -2.440 1.789 15.783 1.00 86.44 133 ILE A CA 1
ATOM 1035 C C . ILE A 1 133 ? -2.628 1.079 17.125 1.00 86.44 133 ILE A C 1
ATOM 1037 O O . ILE A 1 133 ? -2.149 -0.036 17.307 1.00 86.44 133 ILE A O 1
ATOM 1041 N N . TYR A 1 134 ? -3.404 1.666 18.037 1.00 85.88 134 TYR A N 1
ATOM 1042 C CA . TYR A 1 134 ? -3.760 1.037 19.307 1.00 85.88 134 TYR A CA 1
ATOM 1043 C C . TYR A 1 134 ? -4.449 -0.320 19.107 1.00 85.88 134 TYR A C 1
ATOM 1045 O O . TYR A 1 134 ? -4.113 -1.290 19.785 1.00 85.88 134 TYR A O 1
ATOM 1053 N N . LYS A 1 135 ? -5.388 -0.406 18.158 1.00 84.69 135 LYS A N 1
ATOM 1054 C CA . LYS A 1 135 ? -6.148 -1.630 17.877 1.00 84.69 135 LYS A CA 1
ATOM 1055 C C . LYS A 1 135 ? -5.292 -2.751 17.282 1.00 84.69 135 L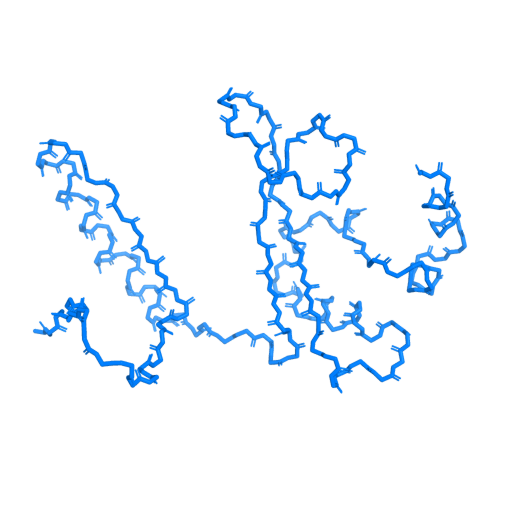YS A C 1
ATOM 1057 O O . LYS A 1 135 ? -5.506 -3.906 17.638 1.00 84.69 135 LYS A O 1
ATOM 1062 N N . TYR A 1 136 ? -4.371 -2.426 16.371 1.00 83.25 136 TYR A N 1
ATOM 1063 C CA . TYR A 1 136 ? -3.600 -3.414 15.601 1.00 83.25 136 TYR A CA 1
ATOM 1064 C C . TYR A 1 136 ? -2.208 -3.701 16.168 1.00 83.25 136 TYR A C 1
ATOM 1066 O O . TYR A 1 136 ? -1.743 -4.833 16.085 1.00 83.25 136 TYR A O 1
ATOM 1074 N N . PHE A 1 137 ? -1.557 -2.701 16.761 1.00 84.38 137 PHE A N 1
ATOM 1075 C CA . PHE A 1 137 ? -0.184 -2.784 17.273 1.00 84.38 137 PHE A CA 1
ATOM 1076 C C . PHE A 1 137 ? -0.110 -2.652 18.803 1.00 84.38 137 PHE A C 1
ATOM 1078 O O . PHE A 1 137 ? 0.950 -2.840 19.400 1.00 84.38 137 PHE A O 1
ATOM 1085 N N . GLY A 1 138 ? -1.237 -2.372 19.463 1.00 86.94 138 GLY A N 1
ATOM 1086 C CA . GLY A 1 138 ? -1.340 -2.306 20.916 1.00 86.94 138 GLY A CA 1
ATOM 1087 C C . GLY A 1 138 ? -0.914 -0.964 21.517 1.00 86.94 138 GLY A C 1
ATOM 1088 O O . GLY A 1 138 ? -0.481 -0.029 20.841 1.00 86.94 138 GLY A O 1
ATOM 1089 N N . ILE A 1 139 ? -1.036 -0.872 22.845 1.00 88.12 139 ILE A N 1
ATOM 1090 C CA . ILE A 1 139 ? -0.827 0.378 23.592 1.00 88.12 139 ILE A CA 1
ATOM 1091 C C . ILE A 1 139 ? 0.610 0.900 23.534 1.00 88.12 139 ILE A C 1
ATOM 1093 O O . ILE A 1 139 ? 0.810 2.108 23.497 1.00 88.12 139 ILE A O 1
ATOM 1097 N N . SER A 1 140 ? 1.607 0.012 23.479 1.00 86.38 140 SER A N 1
ATOM 1098 C CA . SER A 1 140 ? 3.016 0.421 23.433 1.00 86.38 140 SER A CA 1
ATOM 1099 C C . SER A 1 140 ? 3.353 1.151 22.133 1.00 86.38 140 SER A C 1
ATOM 1101 O O . SER A 1 140 ? 4.059 2.155 22.164 1.00 86.38 140 SER A O 1
ATOM 1103 N N . ALA A 1 141 ? 2.835 0.667 21.001 1.00 84.44 141 ALA A N 1
ATOM 1104 C CA . ALA A 1 141 ? 3.052 1.285 19.696 1.00 84.44 141 ALA A CA 1
ATOM 1105 C C . ALA A 1 141 ? 2.305 2.620 19.577 1.00 84.44 141 ALA A C 1
ATOM 1107 O O . ALA A 1 141 ? 2.877 3.614 19.141 1.00 84.44 141 ALA A O 1
ATOM 1108 N N . ALA A 1 142 ? 1.052 2.671 20.039 1.00 86.00 142 ALA A N 1
ATOM 1109 C CA . ALA A 1 142 ? 0.286 3.915 20.072 1.00 86.00 142 ALA A CA 1
ATOM 1110 C C . ALA A 1 142 ? 0.943 4.984 20.964 1.00 86.00 142 ALA A C 1
ATOM 1112 O O . ALA A 1 142 ? 0.971 6.156 20.601 1.00 86.00 142 ALA A O 1
ATOM 1113 N N . TYR A 1 143 ? 1.500 4.584 22.112 1.00 86.50 143 TYR A N 1
ATOM 1114 C CA . TYR A 1 143 ? 2.202 5.496 23.014 1.00 86.50 143 TYR A CA 1
ATOM 1115 C C . TYR A 1 143 ? 3.485 6.062 22.396 1.00 86.50 143 TYR A C 1
ATOM 1117 O O . TYR A 1 143 ? 3.761 7.245 22.561 1.00 86.50 143 TYR A O 1
ATOM 1125 N N . TYR A 1 144 ? 4.240 5.247 21.653 1.00 81.81 144 TYR A N 1
ATOM 1126 C CA . TYR A 1 144 ? 5.456 5.698 20.972 1.00 81.81 144 TYR A CA 1
ATOM 1127 C C . TYR A 1 144 ? 5.186 6.869 20.014 1.00 81.81 144 TYR A C 1
ATOM 1129 O O . TYR A 1 144 ? 5.922 7.849 20.025 1.00 81.81 144 TYR A O 1
ATOM 1137 N N . LEU A 1 145 ? 4.087 6.811 19.257 1.00 77.06 145 LEU A N 1
ATOM 1138 C CA . LEU A 1 145 ? 3.713 7.867 18.310 1.00 77.06 145 LEU A CA 1
ATOM 1139 C C . LEU A 1 145 ? 3.175 9.142 18.968 1.00 77.06 145 LEU A C 1
ATOM 1141 O O . LEU A 1 145 ? 3.205 10.192 18.343 1.00 77.06 145 LEU A O 1
ATOM 1145 N N . LEU A 1 146 ? 2.691 9.082 20.214 1.00 78.44 146 LEU A N 1
ATOM 1146 C CA . LEU A 1 146 ? 2.312 10.289 20.967 1.00 78.44 146 LEU A CA 1
ATOM 1147 C C . LEU A 1 146 ? 3.521 11.080 21.475 1.00 78.44 146 LEU A C 1
ATOM 1149 O O . LEU A 1 146 ? 3.357 12.216 21.915 1.00 78.44 146 LEU A O 1
ATOM 1153 N N . LEU A 1 147 ? 4.697 10.453 21.499 1.00 76.00 147 LEU A N 1
ATOM 1154 C CA . LEU A 1 147 ? 5.931 11.041 22.009 1.00 76.00 147 LEU A CA 1
ATOM 1155 C C . LEU A 1 147 ? 6.870 11.548 20.904 1.00 76.00 147 LEU A C 1
ATOM 1157 O O . LEU A 1 147 ? 7.896 12.141 21.243 1.00 76.00 147 LEU A O 1
ATOM 1161 N N . GLN A 1 148 ? 6.551 11.289 19.631 1.00 61.50 148 GLN A N 1
ATOM 1162 C CA . GLN A 1 148 ? 7.226 11.870 18.464 1.00 61.50 148 GLN A CA 1
ATOM 1163 C C . GLN A 1 148 ? 6.639 13.241 18.131 1.00 61.50 148 GLN A C 1
ATOM 1165 O O . GLN A 1 148 ? 7.442 14.119 17.750 1.00 61.50 148 GLN A O 1
#

Radius of gyration: 20.58 Å; Cα contacts (8 Å, |Δi|>4): 95; chains: 1; bounding box: 41×30×60 Å

Solvent-accessible surface area (backbone atoms only — not comparable to full-atom values): 9850 Å² total; per-residue (Å²): 137,86,84,80,80,86,70,98,72,78,96,61,93,66,79,72,68,98,71,84,87,85,82,88,72,65,96,50,71,70,65,45,52,54,52,49,48,45,43,62,72,53,48,47,55,51,54,72,72,46,80,89,69,77,60,91,57,51,66,48,75,47,80,43,77,39,50,70,85,53,92,54,99,58,83,69,85,83,72,98,60,90,88,62,67,59,44,84,42,78,50,75,42,56,32,71,89,71,47,86,54,93,44,41,52,54,50,52,52,53,62,69,38,57,92,50,48,92,78,48,66,68,94,74,67,76,64,91,47,60,70,35,30,31,73,76,62,31,65,71,54,33,50,54,65,75,74,111